Protein AF-A0A9D0H2D5-F1 (afdb_monomer_lite)

Structure (mmCIF, N/CA/C/O backbone):
data_AF-A0A9D0H2D5-F1
#
_entry.id   AF-A0A9D0H2D5-F1
#
loop_
_atom_site.group_PDB
_atom_site.id
_atom_site.type_symbol
_atom_site.label_atom_id
_atom_site.label_alt_id
_atom_site.label_comp_id
_atom_site.label_asym_id
_atom_site.label_entity_id
_atom_site.label_seq_id
_atom_site.pdbx_PDB_ins_code
_atom_site.Cartn_x
_atom_site.Cartn_y
_atom_site.Cartn_z
_atom_site.occupancy
_atom_site.B_iso_or_equiv
_atom_site.auth_seq_id
_atom_site.auth_comp_id
_atom_site.auth_asym_id
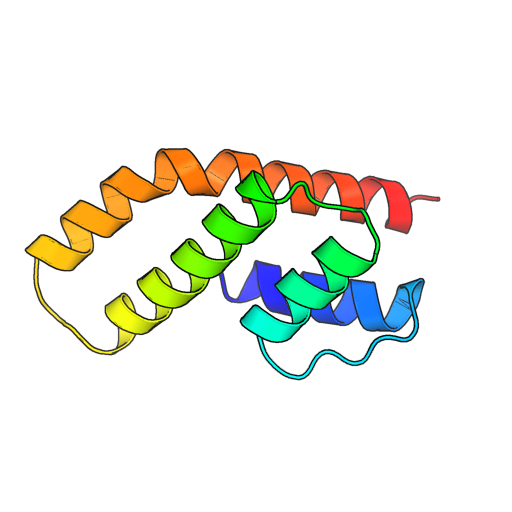_atom_site.auth_atom_id
_atom_site.pdbx_PDB_model_num
ATOM 1 N N . VAL A 1 1 ? 5.245 -6.220 -0.526 1.00 87.75 1 VAL A N 1
ATOM 2 C CA . VAL A 1 1 ? 3.997 -5.702 -1.145 1.00 87.75 1 VAL A CA 1
ATOM 3 C C . VAL A 1 1 ? 2.780 -6.574 -0.852 1.00 87.75 1 VAL A C 1
ATOM 5 O O . VAL A 1 1 ? 1.849 -6.059 -0.252 1.00 87.75 1 VAL A O 1
ATOM 8 N N . GLU A 1 2 ? 2.774 -7.871 -1.200 1.00 92.94 2 GLU A N 1
ATOM 9 C CA . GLU A 1 2 ? 1.579 -8.730 -1.047 1.00 92.94 2 GLU A CA 1
ATOM 10 C C . GLU A 1 2 ? 0.995 -8.803 0.360 1.00 92.94 2 GLU A C 1
ATOM 12 O O . GLU A 1 2 ? -0.211 -8.669 0.540 1.00 92.94 2 GLU A O 1
ATOM 17 N N . ILE A 1 3 ? 1.852 -8.996 1.358 1.00 94.38 3 ILE A N 1
ATOM 18 C CA . ILE A 1 3 ? 1.410 -9.033 2.753 1.00 94.38 3 ILE A CA 1
ATOM 19 C C . ILE A 1 3 ? 0.869 -7.660 3.157 1.00 94.38 3 ILE A C 1
ATOM 21 O O . ILE A 1 3 ? -0.240 -7.580 3.665 1.00 94.38 3 ILE A O 1
ATOM 25 N N . MET A 1 4 ? 1.603 -6.585 2.851 1.00 95.00 4 MET A N 1
ATOM 26 C CA . MET A 1 4 ? 1.220 -5.218 3.211 1.00 95.00 4 MET A CA 1
ATOM 27 C C . MET A 1 4 ? -0.187 -4.865 2.715 1.00 95.00 4 MET A C 1
ATOM 29 O O . MET A 1 4 ? -1.016 -4.463 3.526 1.00 95.00 4 MET A O 1
ATOM 33 N N . TRP A 1 5 ? -0.500 -5.057 1.427 1.00 95.06 5 TRP A N 1
ATOM 34 C CA . TRP A 1 5 ? -1.809 -4.630 0.916 1.00 95.06 5 TRP A CA 1
ATOM 35 C C . TRP A 1 5 ? -2.956 -5.515 1.425 1.00 95.06 5 TRP A C 1
ATOM 37 O O . TRP A 1 5 ? -4.066 -5.020 1.601 1.00 95.06 5 TRP A O 1
ATOM 47 N N . LYS A 1 6 ? -2.706 -6.806 1.701 1.00 96.69 6 LYS A N 1
ATOM 48 C CA . LYS A 1 6 ? -3.702 -7.693 2.326 1.00 96.69 6 LYS A CA 1
ATOM 49 C C . LYS A 1 6 ? -3.955 -7.312 3.781 1.00 96.69 6 LYS A C 1
ATOM 51 O O . LYS A 1 6 ? -5.109 -7.266 4.189 1.00 96.69 6 LYS A O 1
ATOM 56 N N . THR A 1 7 ? -2.905 -6.980 4.530 1.00 96.25 7 THR A N 1
ATOM 57 C CA . THR A 1 7 ? -3.030 -6.433 5.885 1.00 96.25 7 THR A CA 1
ATOM 58 C C . THR A 1 7 ? -3.816 -5.127 5.863 1.00 96.25 7 THR A C 1
ATOM 60 O O . THR A 1 7 ? -4.742 -4.958 6.649 1.00 96.25 7 THR A O 1
ATOM 63 N N . LEU A 1 8 ? -3.501 -4.232 4.924 1.00 96.50 8 LEU A N 1
ATOM 64 C CA . LEU A 1 8 ? -4.207 -2.966 4.759 1.00 96.50 8 LEU A CA 1
ATOM 65 C C . LEU A 1 8 ? -5.685 -3.175 4.417 1.00 96.50 8 LEU A C 1
ATOM 67 O O . LEU A 1 8 ? -6.543 -2.493 4.964 1.00 96.50 8 LEU A O 1
ATOM 71 N N . LYS A 1 9 ? -5.986 -4.147 3.551 1.00 97.69 9 LYS A N 1
ATOM 72 C CA . LYS A 1 9 ? -7.358 -4.530 3.222 1.00 97.69 9 LYS A CA 1
ATOM 73 C C . LYS A 1 9 ? -8.135 -4.993 4.451 1.00 97.69 9 LYS A C 1
ATOM 75 O O . LYS A 1 9 ? -9.241 -4.509 4.667 1.00 97.69 9 LYS A O 1
ATOM 80 N N . SER A 1 10 ? -7.572 -5.906 5.243 1.00 96.94 10 SER A N 1
ATOM 81 C CA . SER A 1 10 ? -8.214 -6.363 6.481 1.00 96.94 10 SER A CA 1
ATOM 82 C C . SER A 1 10 ? -8.423 -5.207 7.456 1.00 96.94 10 SER A C 1
ATOM 84 O O . SER A 1 10 ? -9.519 -5.040 7.975 1.00 96.94 10 SER A O 1
ATOM 86 N N . PHE A 1 11 ? -7.409 -4.355 7.628 1.00 96.50 11 PHE A N 1
ATOM 87 C CA . PHE A 1 11 ? -7.494 -3.178 8.486 1.00 96.50 11 PHE A CA 1
ATOM 88 C C . PHE A 1 11 ? -8.619 -2.220 8.059 1.00 96.50 11 PHE A C 1
ATOM 90 O O . PHE A 1 11 ? -9.450 -1.837 8.878 1.00 96.50 11 PHE A O 1
ATOM 97 N N . LEU A 1 12 ? -8.679 -1.852 6.777 1.00 96.44 12 LEU A N 1
ATOM 98 C CA . LEU A 1 12 ? -9.713 -0.961 6.244 1.00 96.44 12 LEU A CA 1
ATOM 99 C C . LEU A 1 12 ? -11.116 -1.558 6.391 1.00 96.44 12 LEU A C 1
ATOM 101 O O . LEU A 1 12 ? -12.059 -0.839 6.726 1.00 96.44 12 LEU A O 1
ATOM 105 N N . TYR A 1 13 ? -11.251 -2.868 6.191 1.00 96.81 13 TYR A N 1
ATOM 106 C CA . TYR A 1 13 ? -12.523 -3.557 6.363 1.00 96.81 13 TYR A CA 1
ATOM 107 C C . TYR A 1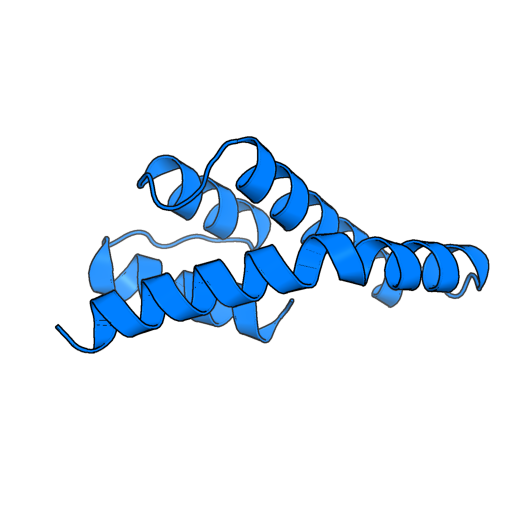 13 ? -12.979 -3.546 7.829 1.00 96.81 13 TYR A C 1
ATOM 109 O O . TYR A 1 13 ? -14.111 -3.165 8.114 1.00 96.81 13 TYR A O 1
ATOM 117 N N . GLU A 1 14 ? -12.094 -3.907 8.759 1.00 95.06 14 GLU A N 1
ATOM 118 C CA . GLU A 1 14 ? -12.421 -4.044 10.183 1.00 95.06 14 GLU A CA 1
ATOM 119 C C . GLU A 1 14 ? -12.616 -2.696 10.892 1.00 95.06 14 GLU A C 1
ATOM 121 O O . GLU A 1 14 ? -13.525 -2.563 11.709 1.00 95.06 14 GLU A O 1
ATOM 126 N N . TYR A 1 15 ? -11.797 -1.688 10.575 1.00 92.56 15 TYR A N 1
ATOM 127 C CA . TYR A 1 15 ? -11.753 -0.425 11.324 1.00 92.56 15 TYR A CA 1
ATOM 128 C C . T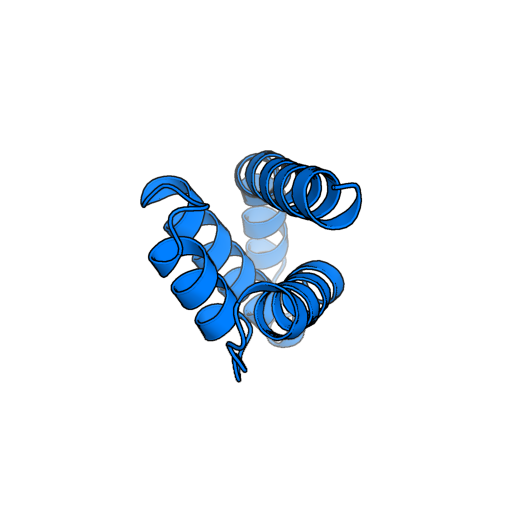YR A 1 15 ? -12.430 0.752 10.614 1.00 92.56 15 TYR A C 1
ATOM 130 O O . TYR A 1 15 ? -12.766 1.738 11.270 1.00 92.56 15 TYR A O 1
ATOM 138 N N . ALA A 1 16 ? -12.640 0.670 9.297 1.00 91.38 16 ALA A N 1
ATOM 139 C CA . ALA A 1 16 ? -13.300 1.720 8.517 1.00 91.38 16 ALA A CA 1
ATOM 140 C C . ALA A 1 16 ? -14.542 1.230 7.750 1.00 91.38 16 ALA A C 1
ATOM 142 O O . ALA A 1 16 ? -15.251 2.049 7.167 1.00 91.38 16 ALA A O 1
ATOM 143 N N . GLY A 1 17 ? -14.827 -0.080 7.732 1.00 94.62 17 GLY A N 1
ATOM 144 C CA . GLY A 1 17 ? -15.924 -0.653 6.944 1.00 94.62 17 GLY A CA 1
ATOM 145 C C . GLY A 1 17 ? -15.707 -0.561 5.428 1.00 94.62 17 GLY A C 1
ATOM 146 O O . GLY A 1 17 ? -16.663 -0.673 4.662 1.00 94.62 17 GLY A O 1
ATOM 147 N N . ILE A 1 18 ? -14.466 -0.331 4.983 1.00 96.88 18 ILE A N 1
ATOM 148 C CA . ILE A 1 18 ? -14.119 -0.137 3.572 1.00 96.88 18 ILE A CA 1
ATOM 149 C C . ILE A 1 18 ? -13.594 -1.451 2.989 1.00 96.88 18 ILE A C 1
ATOM 151 O O . ILE A 1 18 ? -12.542 -1.954 3.377 1.00 96.88 18 ILE A O 1
ATOM 155 N N . ASP A 1 19 ? -14.304 -1.997 2.002 1.00 96.31 19 ASP A N 1
ATOM 156 C CA . ASP A 1 19 ? -13.917 -3.222 1.295 1.00 96.31 19 ASP A CA 1
ATOM 157 C C . ASP A 1 19 ? -13.150 -2.898 0.003 1.00 96.31 19 ASP A C 1
ATOM 159 O O . ASP A 1 19 ? -13.684 -2.956 -1.113 1.00 96.31 19 ASP A O 1
ATOM 163 N N . CYS A 1 20 ? -11.874 -2.538 0.157 1.00 96.44 20 CYS A N 1
ATOM 164 C CA . CYS A 1 20 ? -11.001 -2.242 -0.974 1.00 96.44 20 CYS A CA 1
ATOM 165 C C . CYS A 1 20 ? -10.752 -3.496 -1.843 1.00 96.44 20 CYS A C 1
ATOM 167 O O . CYS A 1 20 ? -10.483 -4.607 -1.367 1.00 96.44 20 CYS A O 1
ATOM 169 N N . LYS A 1 21 ? -10.839 -3.326 -3.169 1.00 95.00 21 LYS A N 1
ATOM 170 C CA . LYS A 1 21 ? -10.860 -4.443 -4.139 1.00 95.00 21 LYS A CA 1
ATOM 171 C C . LYS A 1 21 ? -9.543 -4.698 -4.868 1.00 95.00 21 LYS A C 1
ATOM 173 O O . LYS A 1 21 ? -9.433 -5.684 -5.589 1.00 95.00 21 LYS A O 1
ATOM 178 N N . SER A 1 22 ? -8.545 -3.839 -4.692 1.00 96.12 22 SER A N 1
ATOM 179 C CA . SER A 1 22 ? -7.235 -3.978 -5.334 1.00 96.12 22 SER A CA 1
ATOM 180 C C . SER A 1 22 ? -6.134 -3.351 -4.477 1.00 96.12 22 SER A C 1
ATOM 182 O O . SER A 1 22 ? -6.448 -2.466 -3.680 1.00 96.12 22 SER A O 1
ATOM 184 N N . PRO A 1 23 ? -4.851 -3.725 -4.664 1.00 96.50 23 PRO A N 1
ATOM 185 C CA . PRO A 1 23 ? -3.743 -3.125 -3.920 1.00 96.50 23 PRO A CA 1
ATOM 186 C C . PRO A 1 23 ? -3.727 -1.594 -4.021 1.00 96.50 23 PRO A C 1
ATOM 188 O O . PRO A 1 23 ? -3.672 -0.907 -3.005 1.00 96.50 23 PRO A O 1
ATOM 191 N N . LYS A 1 24 ? -3.862 -1.051 -5.242 1.00 97.31 24 LYS A N 1
ATOM 192 C CA . LYS A 1 24 ? -3.923 0.403 -5.465 1.00 97.31 24 LYS A CA 1
ATOM 193 C C . LYS A 1 24 ? -5.170 1.034 -4.848 1.00 97.31 24 LYS A C 1
ATOM 195 O O . LYS A 1 24 ? -5.098 2.157 -4.365 1.00 97.31 24 LYS A O 1
ATOM 200 N N . GLY A 1 25 ? -6.302 0.328 -4.872 1.00 97.88 25 GLY A N 1
ATOM 201 C CA . GLY A 1 25 ? -7.525 0.759 -4.194 1.00 97.88 25 GLY A CA 1
ATOM 202 C C . GLY A 1 25 ? -7.296 0.930 -2.696 1.00 97.88 25 GLY A C 1
ATOM 203 O O . GLY A 1 25 ? -7.546 2.004 -2.171 1.00 97.88 25 GLY A O 1
ATOM 204 N N . CYS A 1 26 ? -6.697 -0.069 -2.044 1.00 97.81 26 CYS A N 1
ATOM 205 C CA . CYS A 1 26 ? -6.424 -0.012 -0.610 1.00 97.81 26 CYS A CA 1
ATOM 206 C C . CYS A 1 26 ? -5.492 1.153 -0.231 1.00 97.81 26 CYS A C 1
ATOM 208 O O . CYS A 1 26 ? -5.732 1.805 0.778 1.00 97.81 26 CYS A O 1
ATOM 210 N N . ILE A 1 27 ? -4.473 1.473 -1.044 1.00 98.06 27 ILE A N 1
ATOM 211 C CA . ILE A 1 27 ? -3.630 2.663 -0.805 1.00 98.06 27 ILE A CA 1
ATOM 212 C C . ILE A 1 27 ? -4.446 3.956 -0.90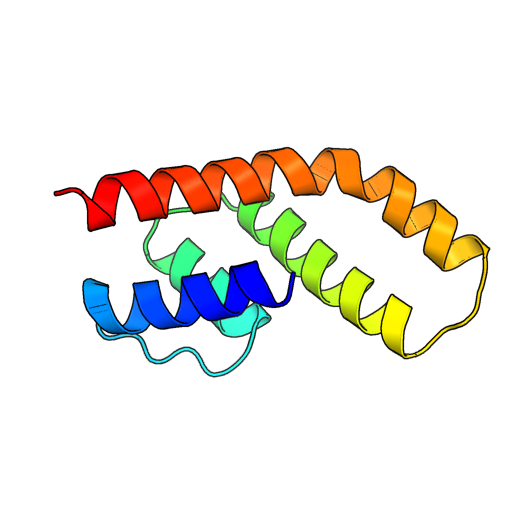5 1.00 98.06 27 ILE A C 1
ATOM 214 O O . ILE A 1 27 ? -4.341 4.813 -0.031 1.00 98.06 27 ILE A O 1
ATOM 218 N N . ARG A 1 28 ? -5.292 4.092 -1.935 1.00 98.12 28 ARG A N 1
ATOM 219 C CA . ARG A 1 28 ? -6.130 5.287 -2.122 1.00 98.12 28 ARG A CA 1
ATOM 220 C C . ARG A 1 28 ? -7.155 5.465 -1.010 1.00 98.12 28 ARG A C 1
ATOM 222 O O . ARG A 1 28 ? -7.364 6.590 -0.564 1.00 98.12 28 ARG A O 1
ATOM 229 N N . ASP A 1 29 ? -7.760 4.377 -0.552 1.00 98.00 29 ASP A N 1
ATOM 230 C CA . ASP A 1 29 ? -8.715 4.400 0.556 1.00 98.00 29 ASP A CA 1
ATOM 231 C C . ASP A 1 29 ? -8.015 4.789 1.867 1.00 98.00 29 ASP A C 1
ATOM 233 O O . ASP A 1 29 ? -8.518 5.617 2.623 1.00 98.00 29 ASP A O 1
ATOM 237 N N . PHE A 1 30 ? -6.805 4.274 2.105 1.00 96.94 30 PHE A N 1
ATOM 238 C CA . PHE A 1 30 ? -6.000 4.619 3.278 1.00 96.94 30 PHE A CA 1
ATOM 239 C C . PHE A 1 30 ? -5.521 6.080 3.267 1.00 96.94 30 PHE A C 1
ATOM 241 O O . PHE A 1 30 ? -5.556 6.752 4.298 1.00 96.94 30 PHE A O 1
ATOM 248 N N . PHE A 1 31 ? -5.146 6.603 2.096 1.00 97.56 31 PHE A N 1
ATOM 249 C CA . PHE A 1 31 ? -4.871 8.028 1.904 1.00 97.56 31 PHE A CA 1
ATOM 250 C C . PHE A 1 31 ? -6.120 8.885 2.147 1.00 97.56 31 PHE A C 1
ATOM 252 O O . PHE A 1 31 ? -6.065 9.847 2.906 1.00 97.56 31 PHE A O 1
ATOM 259 N N . SER A 1 32 ? -7.265 8.498 1.576 1.00 96.44 32 SER A N 1
ATOM 260 C CA . SER A 1 32 ? -8.537 9.223 1.734 1.00 96.44 32 SER A CA 1
ATOM 261 C C . SER A 1 32 ? -9.020 9.254 3.187 1.00 96.44 32 SER A C 1
ATOM 263 O O . SER A 1 32 ? -9.664 10.212 3.605 1.00 96.44 32 SER A O 1
ATOM 265 N N . ALA A 1 33 ? -8.671 8.235 3.976 1.00 93.69 33 ALA A N 1
ATOM 266 C CA . ALA A 1 33 ? -8.912 8.188 5.415 1.00 93.69 33 ALA A CA 1
ATOM 267 C C . ALA A 1 33 ? -7.918 9.035 6.247 1.00 93.69 33 ALA A C 1
ATOM 269 O O . ALA A 1 33 ? -8.023 9.074 7.473 1.00 93.69 33 ALA A O 1
ATOM 270 N N . GLY A 1 34 ? -6.972 9.728 5.603 1.00 94.50 34 GLY A N 1
ATOM 271 C CA . GLY A 1 34 ? -6.045 10.674 6.231 1.00 94.50 34 GLY A CA 1
ATOM 272 C C . GLY A 1 34 ? -4.806 10.042 6.867 1.00 94.50 34 GLY A C 1
ATOM 273 O O . GLY A 1 34 ? -4.125 10.702 7.649 1.00 94.50 34 GLY A O 1
ATOM 274 N N . TYR A 1 35 ? -4.504 8.775 6.568 1.00 95.12 35 TYR A N 1
ATOM 275 C CA . TYR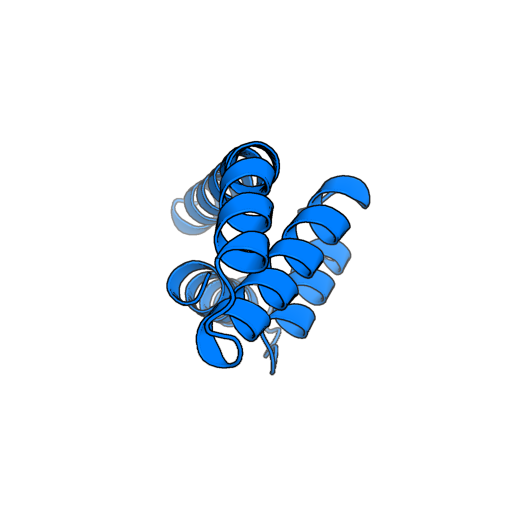 A 1 35 ? -3.360 8.075 7.167 1.00 95.12 35 TYR A CA 1
ATOM 276 C C . TYR A 1 35 ? -2.028 8.332 6.455 1.00 95.12 35 TYR A C 1
ATOM 278 O O . TYR A 1 35 ? -0.968 8.086 7.033 1.00 95.12 35 TYR A O 1
ATOM 286 N N . LEU A 1 36 ? -2.074 8.816 5.214 1.00 97.00 36 LEU A N 1
ATOM 287 C CA . LEU A 1 36 ? -0.903 9.060 4.374 1.00 97.00 36 LEU A CA 1
ATOM 288 C C . LEU A 1 36 ? -0.877 10.508 3.890 1.00 97.00 36 LEU A C 1
ATOM 290 O O . LEU A 1 36 ? -1.926 11.126 3.705 1.00 97.00 36 LEU A O 1
ATOM 294 N N . THR A 1 37 ? 0.318 11.027 3.626 1.00 97.88 37 THR A N 1
ATOM 295 C CA . THR A 1 37 ? 0.487 12.222 2.791 1.00 97.88 37 THR A CA 1
ATOM 296 C C . THR A 1 37 ? 0.374 11.862 1.306 1.00 97.88 37 THR A C 1
ATOM 298 O O . THR A 1 37 ? 0.382 10.689 0.923 1.00 97.88 37 THR A O 1
ATOM 301 N N . GLU A 1 38 ? 0.277 12.875 0.445 1.00 97.12 38 GLU A N 1
ATOM 302 C CA . GLU A 1 38 ? 0.266 12.682 -1.011 1.00 97.12 38 GLU A CA 1
ATOM 303 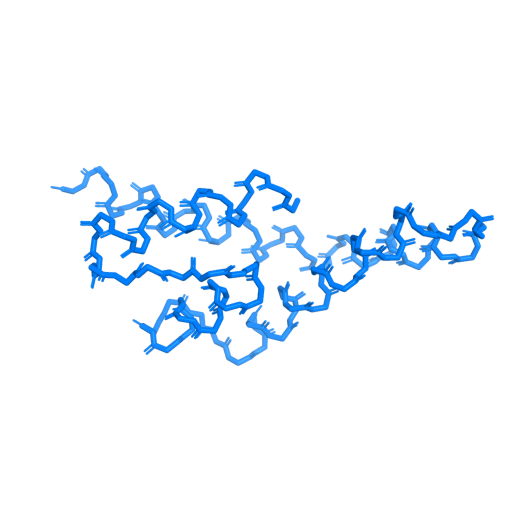C C . GLU A 1 38 ? 1.559 12.016 -1.513 1.00 97.12 38 GLU A C 1
ATOM 305 O O . GLU A 1 38 ? 1.510 11.094 -2.331 1.00 97.12 38 GLU A O 1
ATOM 310 N N . GLU A 1 39 ? 2.709 12.425 -0.970 1.00 97.19 39 GLU A N 1
ATOM 311 C CA . GLU A 1 39 ? 4.018 11.842 -1.281 1.00 97.19 39 GLU A CA 1
ATOM 312 C C . GLU A 1 39 ? 4.074 10.358 -0.890 1.00 97.19 39 GLU A C 1
ATOM 314 O O . GLU A 1 39 ? 4.434 9.505 -1.699 1.00 97.19 39 GLU A O 1
ATOM 319 N N . GLU A 1 40 ? 3.639 10.021 0.325 1.00 97.19 40 GLU A N 1
ATOM 320 C CA . GLU A 1 40 ? 3.640 8.641 0.822 1.00 97.19 40 GLU A CA 1
ATOM 321 C C . GLU A 1 40 ? 2.692 7.747 0.015 1.00 97.19 40 GLU A C 1
ATOM 323 O O . GLU A 1 40 ? 3.032 6.613 -0.333 1.00 97.19 40 GLU A O 1
ATOM 328 N N . SER A 1 41 ? 1.511 8.268 -0.335 1.00 97.19 41 SER A N 1
ATOM 329 C CA . SER A 1 41 ? 0.567 7.575 -1.211 1.00 97.19 41 SER A CA 1
ATOM 330 C C . SER A 1 41 ? 1.175 7.319 -2.592 1.00 97.19 41 SER A C 1
ATOM 332 O O . SER A 1 41 ? 1.019 6.225 -3.132 1.00 97.19 41 SER A O 1
ATOM 334 N N . THR A 1 42 ? 1.878 8.300 -3.161 1.00 97.62 42 THR A N 1
ATOM 335 C CA . THR A 1 42 ? 2.529 8.172 -4.473 1.00 97.62 42 THR A CA 1
ATOM 336 C C . THR A 1 42 ? 3.610 7.094 -4.441 1.00 97.62 42 THR A C 1
ATOM 338 O O . THR A 1 42 ? 3.539 6.144 -5.221 1.00 97.62 42 THR A O 1
ATOM 341 N N . ASN A 1 43 ? 4.511 7.146 -3.457 1.00 96.75 43 ASN A N 1
ATOM 342 C CA . ASN A 1 43 ? 5.574 6.155 -3.274 1.00 96.75 43 ASN A CA 1
ATOM 343 C C . ASN A 1 43 ? 5.018 4.725 -3.130 1.00 96.75 43 ASN A C 1
ATOM 345 O O . ASN A 1 43 ? 5.539 3.770 -3.707 1.00 96.75 43 ASN A O 1
ATOM 349 N N . LEU A 1 44 ? 3.928 4.549 -2.375 1.00 96.56 44 LEU A N 1
ATOM 350 C CA . LEU A 1 44 ? 3.302 3.236 -2.191 1.00 96.56 44 LEU A CA 1
ATOM 351 C C . LEU A 1 44 ? 2.593 2.728 -3.456 1.00 96.56 44 LEU A C 1
ATOM 353 O O . LEU A 1 44 ? 2.553 1.515 -3.683 1.00 96.56 44 LEU A O 1
ATOM 357 N N . LEU A 1 45 ? 2.037 3.622 -4.279 1.00 96.88 45 LEU A N 1
ATOM 358 C CA . LEU A 1 45 ? 1.456 3.261 -5.575 1.00 96.88 45 LEU A CA 1
ATOM 359 C C . LEU A 1 45 ? 2.536 2.815 -6.566 1.00 96.88 45 LEU A C 1
ATOM 361 O O . LEU A 1 45 ? 2.340 1.799 -7.235 1.00 96.88 45 LEU A O 1
ATOM 365 N N . GLU A 1 46 ? 3.671 3.511 -6.608 1.00 95.44 46 GLU A N 1
ATOM 366 C CA . GLU A 1 46 ? 4.829 3.137 -7.430 1.00 95.44 46 GLU A CA 1
ATOM 367 C C . GLU A 1 46 ? 5.395 1.776 -7.017 1.00 95.44 46 GLU A C 1
ATOM 369 O O . GLU A 1 46 ? 5.590 0.906 -7.862 1.00 95.44 46 GLU A O 1
ATOM 374 N N . MET A 1 47 ? 5.524 1.522 -5.712 1.00 94.75 47 MET A N 1
ATOM 375 C CA . MET A 1 47 ? 5.944 0.215 -5.199 1.00 94.75 47 MET A CA 1
ATOM 376 C C . MET A 1 47 ? 5.029 -0.932 -5.672 1.00 94.75 47 MET A C 1
ATOM 378 O O . MET A 1 47 ? 5.487 -2.055 -5.914 1.00 94.75 47 MET A O 1
ATOM 382 N N . ILE A 1 48 ? 3.717 -0.690 -5.770 1.00 94.06 48 ILE A N 1
ATOM 383 C CA . ILE A 1 48 ? 2.769 -1.686 -6.289 1.00 94.06 48 ILE A CA 1
ATOM 384 C C . ILE A 1 48 ? 3.028 -1.953 -7.776 1.00 94.06 48 ILE A C 1
ATOM 386 O O . ILE A 1 48 ? 2.965 -3.110 -8.196 1.00 94.06 48 ILE A O 1
ATOM 390 N N . ASP A 1 49 ? 3.324 -0.916 -8.560 1.00 91.94 49 ASP A N 1
ATOM 391 C CA . ASP A 1 49 ? 3.641 -1.047 -9.984 1.00 91.94 49 ASP A CA 1
ATOM 392 C C . ASP A 1 49 ? 4.959 -1.779 -10.222 1.00 91.94 49 ASP A C 1
ATOM 394 O O . ASP A 1 49 ? 5.001 -2.727 -11.009 1.00 91.94 49 ASP A O 1
ATOM 398 N N . ASP A 1 50 ? 5.994 -1.439 -9.464 1.00 89.75 50 ASP A N 1
ATOM 399 C CA . ASP A 1 50 ? 7.288 -2.112 -9.513 1.00 89.75 50 ASP A CA 1
ATOM 400 C C . ASP A 1 50 ? 7.161 -3.611 -9.189 1.00 89.75 50 ASP A C 1
ATOM 402 O O . ASP A 1 50 ? 7.713 -4.461 -9.892 1.00 89.75 50 ASP A O 1
ATOM 406 N N . ARG A 1 51 ? 6.339 -3.989 -8.198 1.00 84.25 51 ARG A N 1
ATOM 407 C CA . ARG A 1 51 ? 6.033 -5.408 -7.937 1.00 84.25 51 ARG A CA 1
ATOM 408 C C . ARG A 1 51 ? 5.350 -6.078 -9.127 1.00 84.25 51 ARG A C 1
ATOM 410 O O . ARG A 1 51 ? 5.622 -7.250 -9.389 1.00 84.25 51 ARG A O 1
ATOM 417 N N . ASN A 1 52 ? 4.438 -5.399 -9.822 1.00 80.88 52 ASN A N 1
ATOM 418 C CA . ASN A 1 52 ? 3.793 -5.990 -10.997 1.00 80.88 52 ASN A CA 1
ATOM 419 C C . ASN A 1 52 ? 4.836 -6.282 -12.087 1.00 80.88 52 ASN A C 1
ATOM 421 O O . ASN A 1 52 ? 4.781 -7.336 -12.717 1.00 80.88 52 ASN A O 1
ATOM 425 N N . MET A 1 53 ? 5.845 -5.420 -12.232 1.00 79.56 53 MET A N 1
ATOM 426 C CA . MET A 1 53 ? 6.934 -5.607 -13.193 1.00 79.56 53 MET A CA 1
ATOM 427 C C . MET A 1 53 ? 7.848 -6.795 -12.859 1.00 79.56 53 MET A C 1
ATOM 429 O O . MET A 1 53 ? 8.235 -7.523 -13.774 1.00 79.56 53 MET A O 1
ATOM 433 N N . THR A 1 54 ? 8.131 -7.077 -11.579 1.00 74.62 54 THR A N 1
ATOM 434 C CA . THR A 1 54 ? 8.970 -8.242 -11.204 1.00 74.62 54 THR A CA 1
ATOM 435 C C . THR A 1 54 ? 8.353 -9.587 -11.579 1.00 74.62 54 THR A C 1
ATOM 437 O O . THR A 1 54 ? 9.072 -10.565 -11.757 1.00 74.62 54 THR A O 1
ATOM 440 N N . SER A 1 55 ? 7.025 -9.654 -11.700 1.00 68.56 55 SER A N 1
ATOM 441 C CA . SER A 1 55 ? 6.310 -10.893 -12.034 1.00 68.56 55 SER A CA 1
ATOM 442 C C . SER A 1 55 ? 6.218 -11.140 -13.545 1.00 68.56 55 SER A C 1
ATOM 444 O O . SER A 1 55 ? 5.887 -12.249 -13.960 1.00 68.56 55 SER A O 1
ATOM 446 N N . HIS A 1 56 ? 6.496 -10.120 -14.364 1.00 63.50 56 HIS A N 1
ATOM 447 C CA . HIS A 1 56 ? 6.256 -10.150 -15.809 1.00 63.50 56 HIS A CA 1
ATOM 448 C C . HIS A 1 56 ? 7.506 -9.912 -16.664 1.00 63.50 56 HIS A C 1
ATOM 450 O O . HIS A 1 56 ? 7.467 -10.197 -17.861 1.00 63.50 56 HIS A O 1
ATOM 456 N N . THR A 1 57 ? 8.619 -9.458 -16.076 1.00 61.78 57 THR A N 1
ATOM 457 C CA . THR A 1 57 ? 9.767 -8.977 -16.852 1.00 61.78 57 THR A CA 1
ATOM 458 C C . THR A 1 57 ? 11.095 -9.433 -16.232 1.00 61.78 57 THR A C 1
ATOM 460 O O . THR A 1 57 ? 11.581 -8.839 -15.276 1.00 61.78 57 THR A O 1
ATOM 463 N N . TYR A 1 58 ? 11.721 -10.471 -16.802 1.00 58.19 58 TYR A N 1
ATOM 464 C CA . TYR A 1 58 ? 13.086 -10.915 -16.461 1.00 58.19 58 TYR A CA 1
ATOM 465 C C . TYR A 1 58 ? 14.151 -10.004 -17.105 1.00 58.19 58 TYR A C 1
ATOM 467 O O . TYR A 1 58 ? 14.949 -10.458 -17.920 1.00 58.19 58 TYR A O 1
ATOM 475 N N . HIS A 1 59 ? 14.140 -8.709 -16.786 1.00 72.81 59 HIS A N 1
ATOM 476 C CA . HIS A 1 59 ? 15.182 -7.773 -17.220 1.00 72.81 59 HIS A CA 1
ATOM 477 C C . HIS A 1 59 ? 15.968 -7.290 -16.000 1.00 72.81 59 HIS A C 1
ATOM 479 O O . HIS A 1 59 ? 15.397 -6.715 -15.077 1.00 72.81 59 HIS A O 1
ATOM 485 N N . GLU A 1 60 ? 17.278 -7.528 -16.001 1.00 78.19 60 GLU A N 1
ATOM 486 C CA . GLU A 1 60 ? 18.211 -7.149 -14.930 1.00 78.19 60 GLU A CA 1
ATOM 487 C C . GLU A 1 60 ? 18.120 -5.654 -14.580 1.00 78.19 60 GLU A C 1
ATOM 489 O O . GLU A 1 60 ? 18.048 -5.295 -13.408 1.00 78.19 60 GLU A O 1
ATOM 494 N N . GLU A 1 61 ? 17.958 -4.797 -15.590 1.00 80.25 61 GLU A N 1
ATOM 495 C CA . GLU A 1 61 ? 17.752 -3.351 -15.428 1.00 80.25 61 GLU A CA 1
ATOM 496 C C . GLU A 1 61 ? 16.528 -3.011 -14.556 1.00 80.25 61 GLU A C 1
ATOM 498 O O . GLU A 1 61 ? 16.558 -2.075 -13.754 1.00 80.25 61 GLU A O 1
ATOM 503 N N . VAL A 1 62 ? 15.449 -3.796 -14.668 1.00 80.88 62 VAL A N 1
ATOM 504 C CA . VAL A 1 62 ? 14.238 -3.625 -13.850 1.00 80.88 62 VAL A CA 1
ATOM 505 C C . VAL A 1 62 ? 14.521 -4.030 -12.406 1.00 80.88 62 VAL A C 1
ATOM 507 O O . VAL A 1 62 ? 14.098 -3.338 -11.483 1.00 80.88 62 VAL A O 1
ATOM 510 N N . ALA A 1 63 ? 15.267 -5.115 -12.193 1.00 81.50 63 ALA A N 1
ATOM 511 C CA . ALA A 1 63 ? 15.650 -5.546 -10.852 1.00 81.50 63 ALA A CA 1
ATOM 512 C C . ALA A 1 63 ? 16.547 -4.508 -10.156 1.00 81.50 63 ALA A C 1
ATOM 514 O O . ALA A 1 63 ? 16.322 -4.198 -8.985 1.00 81.50 63 ALA A O 1
ATOM 515 N N . GLU A 1 64 ? 17.512 -3.923 -10.873 1.00 85.31 64 GLU A N 1
ATOM 516 C CA . GLU A 1 64 ? 18.373 -2.863 -10.340 1.00 85.31 64 GLU A CA 1
ATOM 517 C C . GLU A 1 64 ? 17.604 -1.591 -9.986 1.00 85.31 64 GLU A C 1
ATOM 519 O O . GLU A 1 64 ? 17.861 -0.994 -8.938 1.00 85.31 64 GLU A O 1
ATOM 524 N N . LYS A 1 65 ? 16.663 -1.168 -10.843 1.00 87.00 65 LYS A N 1
ATOM 525 C CA . LYS A 1 65 ? 15.795 -0.018 -10.560 1.00 87.00 65 LYS A CA 1
ATOM 526 C C . LYS A 1 65 ? 15.016 -0.252 -9.267 1.00 87.00 65 LYS A C 1
ATOM 528 O O . LYS A 1 65 ? 15.126 0.535 -8.334 1.00 87.00 65 LYS A O 1
ATOM 533 N N . ILE A 1 66 ? 14.310 -1.377 -9.184 1.00 85.12 66 ILE A N 1
ATOM 534 C CA . ILE A 1 66 ? 13.474 -1.709 -8.025 1.00 85.12 66 ILE A CA 1
ATOM 535 C C . ILE A 1 66 ? 14.317 -1.788 -6.754 1.00 85.12 66 ILE A C 1
ATOM 537 O O . ILE A 1 66 ? 13.896 -1.309 -5.705 1.00 85.12 66 ILE A O 1
ATOM 541 N N . PHE A 1 67 ? 15.524 -2.357 -6.835 1.00 87.19 67 PHE A N 1
ATOM 542 C CA . PHE A 1 67 ? 16.433 -2.416 -5.696 1.00 87.19 67 PHE A CA 1
ATOM 543 C C . PHE A 1 67 ? 16.811 -1.022 -5.175 1.00 87.19 67 PHE A C 1
ATOM 545 O O . PHE A 1 67 ? 16.846 -0.817 -3.963 1.00 87.19 67 PHE A O 1
ATOM 552 N N . LYS A 1 68 ? 17.056 -0.052 -6.065 1.00 88.81 68 LYS A N 1
ATOM 553 C CA . LYS A 1 68 ? 17.324 1.344 -5.679 1.00 88.81 68 LYS A CA 1
ATOM 554 C C . LYS A 1 68 ? 16.091 2.001 -5.053 1.00 88.81 68 LYS A C 1
ATOM 556 O O . LYS A 1 68 ? 16.220 2.708 -4.056 1.00 88.81 68 LYS A O 1
ATOM 561 N N . ASP A 1 69 ? 14.906 1.703 -5.573 1.00 91.56 69 ASP A N 1
ATOM 562 C CA . ASP A 1 69 ? 13.652 2.295 -5.102 1.00 91.56 69 ASP A CA 1
ATOM 563 C C . ASP A 1 69 ? 13.212 1.745 -3.724 1.00 91.56 69 ASP A C 1
ATOM 565 O O . ASP A 1 69 ? 12.477 2.405 -2.986 1.00 91.56 69 ASP A O 1
ATOM 569 N N . LEU A 1 70 ? 13.742 0.592 -3.283 1.00 89.38 70 LEU A N 1
ATOM 570 C CA . LEU A 1 70 ? 13.474 0.043 -1.942 1.00 89.38 70 LEU A CA 1
ATOM 571 C C . LEU A 1 70 ? 13.795 1.021 -0.803 1.00 89.38 70 LEU A C 1
ATOM 573 O O . LEU A 1 70 ? 13.097 1.007 0.213 1.00 89.38 70 LEU A O 1
ATOM 577 N N . TYR A 1 71 ? 14.810 1.878 -0.957 1.00 91.25 71 TYR A N 1
ATOM 578 C CA . TYR A 1 71 ? 15.155 2.887 0.053 1.00 91.25 71 TYR A CA 1
ATOM 579 C C . TYR A 1 71 ? 14.041 3.919 0.259 1.00 91.25 71 TYR A C 1
ATOM 581 O O . TYR A 1 71 ? 13.881 4.431 1.366 1.00 91.25 71 TYR A O 1
ATOM 589 N N . ILE A 1 72 ? 13.248 4.183 -0.780 1.00 91.75 72 ILE A N 1
ATOM 590 C CA . ILE A 1 72 ? 12.074 5.055 -0.719 1.00 91.75 72 ILE A CA 1
ATOM 591 C C . ILE A 1 72 ? 10.907 4.281 -0.105 1.00 91.75 72 ILE A C 1
ATOM 593 O O . ILE A 1 72 ? 10.188 4.796 0.747 1.00 91.75 72 ILE A O 1
ATOM 597 N N . TYR A 1 73 ? 10.713 3.019 -0.481 1.00 93.00 73 TYR A N 1
ATOM 598 C CA . TYR A 1 73 ? 9.530 2.259 -0.074 1.00 93.00 73 TYR A CA 1
ATOM 599 C C . TYR A 1 73 ? 9.553 1.792 1.385 1.00 93.00 73 TYR A C 1
ATOM 601 O O . TYR A 1 73 ? 8.508 1.788 2.037 1.00 93.00 73 TYR A O 1
ATOM 609 N N . LEU A 1 74 ? 10.716 1.418 1.925 1.00 93.62 74 LEU A N 1
ATOM 610 C CA . LEU A 1 74 ? 10.823 0.856 3.276 1.00 93.62 74 LEU A CA 1
ATOM 611 C C . LEU A 1 74 ? 10.280 1.785 4.384 1.00 93.62 74 LEU A C 1
ATOM 613 O O . LEU A 1 74 ? 9.451 1.311 5.165 1.00 93.62 74 LEU A O 1
ATOM 617 N N . PRO A 1 75 ? 10.641 3.084 4.446 1.00 95.50 75 PRO A N 1
ATOM 618 C CA . PRO A 1 75 ? 10.076 4.004 5.437 1.00 95.50 75 PRO A CA 1
ATOM 619 C C . PRO A 1 75 ? 8.547 4.111 5.363 1.00 95.50 75 PRO A C 1
ATOM 621 O O . PRO A 1 75 ? 7.871 4.142 6.391 1.00 95.50 75 PRO A O 1
ATOM 624 N N . ASN A 1 76 ? 7.990 4.109 4.148 1.00 95.31 76 ASN A N 1
ATOM 625 C CA . ASN A 1 76 ? 6.547 4.186 3.932 1.00 95.31 76 ASN A CA 1
ATOM 626 C C . ASN A 1 76 ? 5.826 2.927 4.446 1.00 95.31 76 ASN A C 1
ATOM 628 O O . ASN A 1 76 ? 4.776 3.025 5.080 1.00 95.31 76 ASN A O 1
ATOM 632 N N . ILE A 1 77 ? 6.398 1.737 4.224 1.00 94.81 77 ILE A N 1
ATOM 633 C CA . ILE A 1 77 ? 5.847 0.474 4.747 1.00 94.81 77 ILE A CA 1
ATOM 634 C C . ILE A 1 77 ? 5.901 0.443 6.278 1.00 94.81 77 ILE A C 1
ATOM 636 O O . ILE A 1 77 ? 4.931 0.028 6.914 1.00 94.81 77 ILE A O 1
ATOM 640 N N . GLU A 1 78 ? 7.019 0.870 6.868 1.00 95.50 78 GLU A N 1
ATOM 641 C CA . GLU A 1 78 ? 7.188 0.926 8.323 1.00 95.50 78 GLU A CA 1
ATOM 642 C C . GLU A 1 78 ? 6.146 1.851 8.961 1.00 95.50 78 GLU A C 1
ATOM 644 O O . GLU A 1 78 ? 5.455 1.440 9.893 1.00 95.50 78 GLU A O 1
ATOM 649 N N . LYS A 1 79 ? 5.918 3.030 8.370 1.00 95.25 79 LYS A N 1
ATOM 650 C CA . LYS A 1 79 ? 4.861 3.946 8.808 1.00 95.25 79 LYS A CA 1
ATOM 651 C C . LYS A 1 79 ? 3.469 3.310 8.741 1.00 95.25 79 LYS A C 1
ATOM 653 O O . LYS A 1 79 ? 2.712 3.395 9.706 1.00 95.25 79 LYS A O 1
ATOM 658 N N . VAL A 1 80 ? 3.118 2.649 7.631 1.00 95.50 80 VAL A N 1
ATOM 659 C CA . VAL A 1 80 ? 1.825 1.945 7.493 1.00 95.50 80 VAL A CA 1
ATOM 660 C C . VAL A 1 80 ? 1.659 0.896 8.596 1.00 95.50 80 VAL A C 1
ATOM 662 O O . VAL A 1 80 ? 0.605 0.822 9.227 1.00 95.50 80 VAL A O 1
ATOM 665 N N . LYS A 1 81 ? 2.702 0.100 8.855 1.00 96.12 81 LYS A N 1
ATOM 666 C CA . LYS A 1 81 ? 2.703 -0.912 9.917 1.00 96.12 81 LYS A CA 1
ATOM 667 C C . LYS A 1 81 ? 2.471 -0.281 11.291 1.00 96.12 81 LYS A C 1
ATOM 669 O O . LYS A 1 81 ? 1.666 -0.810 12.056 1.00 96.12 81 LYS A O 1
ATOM 674 N N . ASP A 1 82 ? 3.144 0.822 11.595 1.00 96.00 82 ASP A N 1
ATOM 675 C CA . ASP A 1 82 ? 3.029 1.488 12.892 1.00 96.00 82 ASP A CA 1
ATOM 676 C C . ASP A 1 82 ? 1.628 2.073 13.105 1.00 96.00 82 ASP A C 1
ATOM 678 O O . ASP A 1 82 ? 1.025 1.829 14.149 1.00 96.00 82 ASP A O 1
ATOM 682 N N . ILE A 1 83 ? 1.040 2.709 12.085 1.00 94.50 83 ILE A N 1
ATOM 683 C CA . ILE A 1 83 ? -0.347 3.204 12.132 1.00 94.50 83 ILE A CA 1
ATOM 684 C C . ILE A 1 83 ? -1.329 2.064 12.424 1.00 94.50 83 ILE A C 1
ATOM 686 O O . ILE A 1 83 ? -2.190 2.187 13.300 1.00 94.50 83 ILE A O 1
ATOM 690 N N . ILE A 1 84 ? -1.201 0.942 11.708 1.00 94.50 84 ILE A N 1
ATOM 691 C CA . ILE A 1 84 ? -2.062 -0.229 11.916 1.00 94.50 84 ILE A CA 1
ATOM 692 C C . ILE A 1 84 ? -1.880 -0.758 13.341 1.00 94.50 84 ILE A C 1
ATOM 694 O O . ILE A 1 84 ? -2.859 -0.982 14.050 1.00 94.50 84 ILE A O 1
ATOM 698 N N . LYS A 1 85 ? -0.634 -0.904 13.801 1.00 94.50 85 LYS A N 1
ATOM 699 C CA . LYS A 1 85 ? -0.321 -1.402 15.144 1.00 94.50 85 LYS A CA 1
ATOM 700 C C . LYS A 1 85 ? -0.888 -0.501 16.242 1.00 94.50 85 LYS A C 1
ATOM 702 O O . LYS A 1 85 ? -1.412 -1.009 17.230 1.00 94.50 85 LYS A O 1
ATOM 707 N N . GLU A 1 86 ? -0.806 0.815 16.091 1.00 93.62 86 GLU A N 1
ATOM 708 C CA . GLU A 1 86 ? -1.367 1.768 17.052 1.00 93.62 86 GLU A CA 1
ATOM 709 C C . GLU A 1 86 ? -2.892 1.711 17.133 1.00 93.62 86 GLU A C 1
ATOM 711 O O . GLU A 1 86 ? -3.458 1.965 18.194 1.00 93.62 86 GLU A O 1
ATOM 716 N N . LYS A 1 87 ? -3.566 1.412 16.020 1.00 89.94 87 LYS A N 1
ATOM 717 C CA . LYS A 1 87 ? -5.029 1.336 15.958 1.00 89.94 87 LYS A CA 1
ATOM 718 C C . LYS A 1 87 ? -5.574 -0.012 16.408 1.00 89.94 87 LYS A C 1
ATOM 720 O O . LYS A 1 87 ? -6.631 -0.036 17.020 1.00 89.94 87 LYS A O 1
ATOM 725 N N . VAL A 1 88 ? -4.852 -1.099 16.146 1.00 90.25 88 VAL A N 1
ATOM 726 C CA . VAL A 1 88 ? -5.253 -2.450 16.564 1.00 90.25 88 VAL A CA 1
ATOM 727 C C . VAL A 1 88 ? -5.082 -2.663 18.070 1.00 90.25 88 VAL A C 1
ATOM 729 O O . VAL A 1 88 ? -5.863 -3.385 18.675 1.00 90.25 88 VAL A O 1
ATOM 732 N N . ASN A 1 89 ? -4.077 -2.035 18.690 1.00 85.50 89 ASN A N 1
ATOM 733 C CA . ASN A 1 89 ? -3.819 -2.164 20.131 1.00 85.50 89 ASN A CA 1
ATOM 734 C C . ASN A 1 89 ? -4.607 -1.168 21.007 1.00 85.50 89 ASN A C 1
ATOM 736 O O . ASN A 1 89 ? -4.334 -1.080 22.205 1.00 85.50 89 ASN A O 1
ATOM 740 N N . LYS A 1 90 ? -5.522 -0.388 20.423 1.00 59.75 90 LYS A N 1
ATOM 741 C CA . LYS A 1 90 ? -6.441 0.510 21.138 1.00 59.75 90 LYS A CA 1
ATOM 742 C C . LYS A 1 90 ? -7.812 -0.133 21.245 1.00 59.75 90 LYS A C 1
ATOM 744 O O . LYS A 1 90 ? -8.418 0.030 22.324 1.00 59.75 90 LYS A O 1
#

pLDDT: mean 91.16, std 8.97, range [58.19, 98.12]

Radius of gyration: 13.59 Å; chains: 1; bounding box: 34×24×38 Å

Sequence (90 aa):
VEIMWKTLKSFLYEYAGIDCKSPKGCIRDFFSAGYLTEEESTNLLEMIDDRNMTSHTYHEEVAEKIFKDLYIYLPNIEKVKDIIKEKVNK

Foldseek 3Di:
DVVLQVLLQVLCCPPVVDRQDDSLSSLVSCVVVVLDDPLLSVLSNVLVVLVVCVVPDPDVVSVVVNVVSVVVNVVSSVSSVVVSVVVVVD

Secondary structure (DSSP, 8-state):
-HHHHHHHHHHHHHHH-----SHHHHHHHHHHTTSS-HHHHHHHHHHHHHHHHHTT---HHHHHHHHHHHHHHHHHHHHHHHHHHHHHT-